Protein AF-A0A497GFW6-F1 (afdb_monomer_lite)

Secondary structure (DSSP, 8-state):
------GGGSEEE-------PPEEE--TTS--EEE-EEEEEEEEEEEEPTTT-PEEEEEEEEE-

Sequence (64 aa):
MAIRVDLSKLREVDFEVKREVWNKYKPSDGSILRFKVVVTKFLDTGEIDPNTGFPRYILLLFKT

pLDDT: mean 89.49, std 10.31, range [42.03, 96.56]

Structure (mmCIF, N/CA/C/O backbone):
data_AF-A0A497GFW6-F1
#
_entry.id   AF-A0A497GFW6-F1
#
loop_
_atom_site.group_PDB
_atom_site.id
_atom_site.type_symbol
_atom_site.label_atom_id
_atom_site.label_alt_id
_atom_site.label_comp_id
_atom_site.label_asym_id
_atom_site.label_entity_id
_atom_site.label_seq_id
_atom_site.pdbx_PDB_ins_code
_atom_site.Cartn_x
_atom_site.Cartn_y
_atom_site.Cartn_z
_atom_site.occupancy
_atom_site.B_iso_or_equiv
_atom_site.auth_seq_id
_atom_site.auth_comp_id
_atom_site.auth_asym_id
_atom_site.auth_atom_id
_atom_site.pdbx_PDB_model_num
ATOM 1 N N . MET A 1 1 ? 3.292 21.327 -11.876 1.00 42.03 1 MET A N 1
ATOM 2 C CA . MET A 1 1 ? 3.564 20.427 -13.016 1.00 42.03 1 MET A CA 1
ATOM 3 C C . MET A 1 1 ? 2.933 19.079 -12.693 1.00 42.03 1 MET A C 1
ATOM 5 O O . MET A 1 1 ? 3.371 18.456 -11.738 1.00 42.03 1 MET A O 1
ATOM 9 N N . ALA A 1 2 ? 1.868 18.666 -13.381 1.00 50.38 2 ALA A N 1
ATOM 10 C CA . ALA A 1 2 ? 1.296 17.331 -13.186 1.00 50.38 2 ALA A CA 1
ATOM 11 C C . ALA A 1 2 ? 1.923 16.391 -14.220 1.00 50.38 2 ALA A C 1
ATOM 13 O O . ALA A 1 2 ? 1.718 16.579 -15.418 1.00 50.38 2 ALA A O 1
ATOM 14 N N . ILE A 1 3 ? 2.716 15.421 -13.767 1.00 64.38 3 ILE A N 1
ATOM 15 C CA . ILE A 1 3 ? 3.247 14.378 -14.646 1.00 64.38 3 ILE A CA 1
ATOM 16 C C . ILE A 1 3 ? 2.109 13.391 -14.903 1.00 64.38 3 ILE A C 1
ATOM 18 O O . ILE A 1 3 ? 1.547 12.824 -13.968 1.00 64.38 3 ILE A O 1
ATOM 22 N N . ARG A 1 4 ? 1.741 13.217 -16.174 1.00 71.12 4 ARG A N 1
ATOM 23 C CA . ARG A 1 4 ? 0.783 12.194 -16.595 1.00 71.12 4 ARG A CA 1
ATOM 24 C C . ARG A 1 4 ? 1.556 10.912 -16.873 1.00 71.12 4 ARG A C 1
ATOM 26 O O . ARG A 1 4 ? 2.289 10.848 -17.853 1.00 71.12 4 ARG A O 1
ATOM 33 N N . VAL A 1 5 ? 1.393 9.920 -16.005 1.00 76.44 5 VAL A N 1
ATOM 34 C CA . VAL A 1 5 ? 1.944 8.576 -16.206 1.00 76.44 5 VAL A CA 1
ATOM 35 C C . VAL A 1 5 ? 0.829 7.679 -16.732 1.00 76.44 5 VAL A C 1
ATOM 37 O O . VAL A 1 5 ? -0.228 7.574 -16.112 1.00 76.44 5 VAL A O 1
ATOM 40 N N . ASP A 1 6 ? 1.059 7.046 -17.880 1.00 84.69 6 ASP A N 1
ATOM 41 C CA . ASP A 1 6 ? 0.171 6.017 -18.421 1.00 84.69 6 ASP A CA 1
ATOM 42 C C . ASP A 1 6 ? 0.473 4.679 -17.737 1.00 84.69 6 ASP A C 1
ATOM 44 O O . ASP A 1 6 ? 1.428 3.982 -18.080 1.00 84.69 6 ASP A O 1
ATOM 48 N N . LEU A 1 7 ? -0.336 4.341 -16.733 1.00 85.00 7 LEU A N 1
ATOM 49 C CA . LEU A 1 7 ? -0.133 3.157 -15.895 1.00 85.00 7 LEU A CA 1
ATOM 50 C C . LEU A 1 7 ? -0.337 1.840 -16.656 1.00 85.00 7 LEU A C 1
ATOM 52 O O . LEU A 1 7 ? 0.177 0.815 -16.222 1.00 85.00 7 LEU A O 1
ATOM 56 N N . SER A 1 8 ? -1.056 1.855 -17.784 1.00 85.88 8 SER A N 1
ATOM 57 C CA . SER A 1 8 ? -1.368 0.643 -18.557 1.00 85.88 8 SER A CA 1
ATOM 58 C C . SER A 1 8 ? -0.141 0.008 -19.219 1.00 85.88 8 SER A C 1
ATOM 60 O O . SER A 1 8 ? -0.175 -1.161 -19.594 1.00 85.88 8 SER A O 1
ATOM 62 N N . LYS A 1 9 ? 0.947 0.774 -19.352 1.00 88.19 9 LYS A N 1
ATOM 63 C CA . LYS A 1 9 ? 2.197 0.347 -19.992 1.00 88.19 9 LYS A CA 1
ATOM 64 C C . LYS A 1 9 ? 3.244 -0.159 -19.007 1.00 88.19 9 LYS A C 1
ATOM 66 O O . LYS A 1 9 ? 4.299 -0.616 -19.436 1.00 88.19 9 LYS A O 1
ATOM 71 N N . LEU A 1 10 ? 2.985 -0.038 -17.707 1.00 91.50 10 LEU A N 1
ATOM 72 C CA . LEU A 1 10 ? 3.928 -0.446 -16.676 1.00 91.50 10 LEU A CA 1
ATOM 73 C C . LEU A 1 10 ? 3.752 -1.922 -16.339 1.00 91.50 10 LEU A C 1
ATOM 75 O O . LEU A 1 10 ? 2.645 -2.462 -16.367 1.00 91.50 10 LEU A O 1
ATOM 79 N N . ARG A 1 11 ? 4.864 -2.570 -15.995 1.00 93.44 11 ARG A N 1
ATOM 80 C CA . ARG A 1 11 ? 4.870 -3.978 -15.610 1.00 93.44 11 ARG A CA 1
ATOM 81 C C . ARG A 1 11 ? 4.487 -4.105 -14.142 1.00 93.44 11 ARG A C 1
ATOM 83 O O . ARG A 1 11 ? 5.132 -3.515 -13.278 1.00 93.44 11 ARG A O 1
ATOM 90 N N . GLU A 1 12 ? 3.460 -4.897 -13.865 1.00 94.69 12 GLU A N 1
ATOM 91 C CA . GLU A 1 12 ? 3.100 -5.269 -12.499 1.00 94.69 12 GLU A CA 1
ATOM 92 C C . GLU A 1 12 ? 4.093 -6.305 -11.953 1.00 94.69 12 GLU A C 1
ATOM 94 O O . GLU A 1 12 ? 4.557 -7.182 -12.687 1.00 94.69 12 GLU A O 1
ATOM 99 N N . VAL A 1 13 ? 4.457 -6.168 -10.678 1.00 94.81 13 VAL A N 1
ATOM 100 C CA . VAL A 1 13 ? 5.414 -7.045 -9.997 1.00 94.81 13 VAL A CA 1
ATOM 101 C C . VAL A 1 13 ? 4.749 -7.697 -8.795 1.00 94.81 13 VAL A C 1
ATOM 103 O O . VAL A 1 13 ? 4.101 -7.022 -7.992 1.00 94.81 13 VAL A O 1
ATOM 106 N N . ASP A 1 14 ? 4.956 -9.005 -8.666 1.00 95.12 14 ASP A N 1
ATOM 107 C CA . ASP A 1 14 ? 4.477 -9.778 -7.528 1.00 95.12 14 ASP A CA 1
ATOM 108 C C . ASP A 1 14 ? 5.212 -9.390 -6.243 1.00 95.12 14 ASP A C 1
ATOM 110 O O . ASP A 1 14 ? 6.408 -9.082 -6.236 1.00 95.12 14 ASP A O 1
ATOM 114 N N . PHE A 1 15 ? 4.492 -9.429 -5.127 1.00 94.25 15 PHE A N 1
ATOM 115 C CA . PHE A 1 15 ? 5.041 -9.120 -3.817 1.00 94.25 15 PHE A CA 1
ATOM 116 C C . PHE A 1 15 ? 4.375 -9.962 -2.733 1.00 94.25 15 PHE A C 1
ATOM 118 O O . PHE A 1 15 ? 3.256 -10.449 -2.885 1.00 94.25 15 PHE A O 1
ATOM 125 N N . GLU A 1 16 ? 5.065 -10.086 -1.604 1.00 95.38 16 GLU A N 1
ATOM 126 C CA . GLU A 1 16 ? 4.530 -10.707 -0.400 1.00 95.38 16 GLU A CA 1
ATOM 127 C C . GLU A 1 16 ? 4.296 -9.644 0.676 1.00 95.38 16 GLU A C 1
ATOM 129 O O . GLU A 1 16 ? 5.163 -8.812 0.975 1.00 95.38 16 GLU A O 1
ATOM 134 N N . VAL A 1 17 ? 3.112 -9.674 1.287 1.00 93.69 17 VAL A N 1
ATOM 135 C CA . VAL A 1 17 ? 2.755 -8.753 2.365 1.00 93.69 17 VAL A CA 1
ATOM 136 C C . VAL A 1 17 ? 3.478 -9.158 3.647 1.00 93.69 17 VAL A C 1
ATOM 138 O O . VAL A 1 17 ? 3.052 -10.061 4.359 1.00 93.69 17 VAL A O 1
ATOM 141 N N . LYS A 1 18 ? 4.546 -8.432 3.997 1.00 93.69 18 LYS A N 1
ATOM 142 C CA . LYS A 1 18 ? 5.246 -8.642 5.277 1.00 93.69 18 LYS A CA 1
ATOM 143 C C . LYS A 1 18 ? 4.485 -8.075 6.475 1.00 93.69 18 LYS A C 1
ATOM 145 O O . LYS A 1 18 ? 4.467 -8.683 7.542 1.00 93.69 18 LYS A O 1
ATOM 150 N N . ARG A 1 19 ? 3.909 -6.873 6.340 1.00 92.56 19 ARG A N 1
ATOM 151 C CA . ARG A 1 19 ? 3.200 -6.191 7.433 1.00 92.56 19 ARG A CA 1
ATOM 152 C C . ARG A 1 19 ? 2.294 -5.079 6.921 1.00 92.56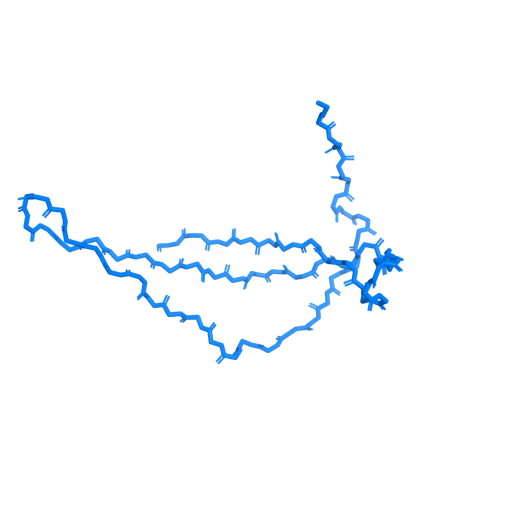 19 ARG A C 1
ATOM 154 O O . ARG A 1 19 ? 2.765 -4.117 6.331 1.00 92.56 19 ARG A O 1
ATOM 161 N N . GLU A 1 20 ? 1.024 -5.146 7.294 1.00 91.38 20 GLU A N 1
ATOM 162 C CA . GLU A 1 20 ? 0.063 -4.056 7.130 1.00 91.38 20 GLU A CA 1
ATOM 163 C C . GLU A 1 20 ? -0.848 -4.023 8.361 1.00 91.38 20 GLU A C 1
ATOM 165 O O . GLU A 1 20 ? -1.626 -4.948 8.601 1.00 91.38 20 GLU A O 1
ATOM 170 N N . VAL A 1 21 ? -0.740 -2.977 9.177 1.00 93.06 21 VAL A N 1
ATOM 171 C CA . VAL A 1 21 ? -1.452 -2.889 10.460 1.00 93.06 21 VAL A CA 1
ATOM 172 C C . VAL A 1 21 ? -2.683 -1.993 10.366 1.00 93.06 21 VAL A C 1
ATOM 174 O O . VAL A 1 21 ? -2.731 -1.051 9.578 1.00 93.06 21 VAL A O 1
ATOM 177 N N . TRP A 1 22 ? -3.675 -2.272 11.211 1.00 94.62 22 TRP A N 1
ATOM 178 C CA . TRP A 1 22 ? -4.808 -1.375 11.415 1.00 94.62 22 TRP A CA 1
ATOM 179 C C . TRP A 1 22 ? -4.369 -0.138 12.190 1.00 94.62 22 TRP A C 1
ATOM 181 O O . TRP A 1 22 ? -3.887 -0.250 13.319 1.00 94.62 22 TRP A O 1
ATOM 191 N N . ASN A 1 23 ? -4.613 1.036 11.619 1.00 92.88 23 ASN A N 1
ATOM 192 C CA . ASN A 1 23 ? -4.503 2.290 12.342 1.00 92.88 23 ASN A CA 1
ATOM 193 C C . ASN A 1 23 ? -5.795 2.508 13.128 1.00 92.88 23 ASN A C 1
ATOM 195 O O . ASN A 1 23 ? -6.890 2.266 12.617 1.00 92.88 23 ASN A O 1
ATOM 199 N N . LYS A 1 24 ? -5.670 2.937 14.384 1.00 95.69 24 LYS A N 1
ATOM 200 C CA . LYS A 1 24 ? -6.802 3.202 15.275 1.00 95.69 24 LYS A CA 1
ATOM 201 C C . LYS A 1 24 ? -6.675 4.617 15.811 1.00 95.69 24 LYS A C 1
ATOM 203 O O . LYS A 1 24 ? -5.631 4.970 16.350 1.00 95.69 24 LYS A O 1
ATOM 208 N N . TYR A 1 25 ? -7.746 5.387 15.703 1.00 94.69 25 TYR A N 1
ATOM 209 C CA . TYR A 1 25 ? -7.829 6.751 16.206 1.00 94.69 25 TYR A CA 1
ATOM 210 C C . TYR A 1 25 ? -9.075 6.889 17.067 1.00 94.69 25 TYR A C 1
ATOM 212 O O . TYR A 1 25 ? -10.093 6.249 16.801 1.00 94.69 25 TYR A O 1
ATOM 220 N N . LYS A 1 26 ? -8.984 7.722 18.100 1.00 96.56 26 LYS A N 1
ATOM 221 C CA . LYS A 1 26 ? -10.100 8.049 18.984 1.00 96.56 26 LYS A CA 1
ATOM 222 C C . LYS A 1 26 ? -10.365 9.554 18.892 1.00 96.56 26 LYS A C 1
ATOM 224 O O . LYS A 1 26 ? -9.603 10.314 19.492 1.00 96.56 26 LYS A O 1
ATOM 229 N N . PRO A 1 27 ? -11.360 9.994 18.103 1.00 94.56 27 PRO A N 1
ATOM 230 C CA . PRO A 1 27 ? -11.752 11.396 18.042 1.00 94.56 27 PRO A CA 1
ATOM 231 C C . PRO A 1 27 ? -12.365 11.875 19.367 1.00 94.56 27 PRO A C 1
ATOM 233 O O . PRO A 1 27 ? -12.601 11.093 20.293 1.00 94.56 27 PRO A O 1
ATOM 236 N N . SER A 1 28 ? -12.613 13.181 19.469 1.00 96.44 28 SER A N 1
ATOM 237 C CA . SER A 1 28 ? -13.127 13.826 20.687 1.00 96.44 28 SER A CA 1
ATOM 238 C C . SER A 1 28 ? -14.529 13.365 21.094 1.00 96.44 28 SER A C 1
ATOM 240 O O . SER A 1 28 ? -14.863 13.427 22.273 1.00 96.44 28 SER A O 1
ATOM 242 N N . ASP A 1 29 ? -15.325 12.859 20.151 1.00 95.94 29 ASP A N 1
ATOM 243 C CA . ASP A 1 29 ? -16.652 12.276 20.388 1.00 95.94 29 ASP A CA 1
ATOM 244 C C . ASP A 1 29 ? -16.603 10.879 21.038 1.00 95.94 29 ASP A C 1
ATOM 246 O O . ASP A 1 29 ? -17.636 10.284 21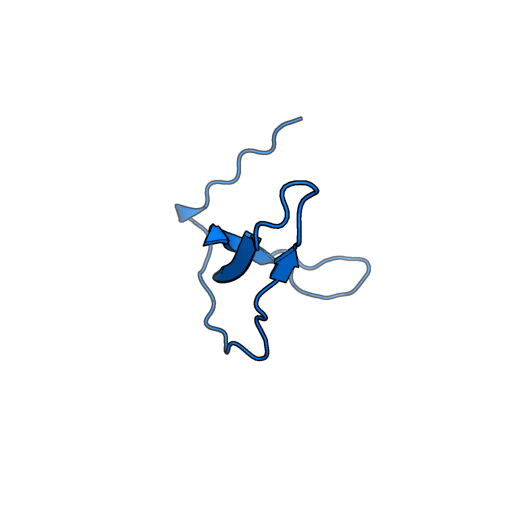.340 1.00 95.94 29 ASP A O 1
ATOM 250 N N . GLY A 1 30 ? -15.400 10.343 21.265 1.00 94.44 30 GLY A N 1
ATOM 251 C CA . GLY A 1 30 ? -15.189 9.043 21.888 1.00 94.44 30 GLY A CA 1
ATOM 252 C C . GLY A 1 30 ? -15.366 7.849 20.949 1.00 94.44 30 GLY A C 1
ATOM 253 O O . GLY A 1 30 ? -15.157 6.718 21.400 1.00 94.44 30 GLY A O 1
ATOM 254 N N . SER A 1 31 ? -15.686 8.068 19.669 1.00 96.25 31 SER A N 1
ATOM 255 C CA . SER A 1 31 ? -15.753 7.012 18.655 1.00 96.25 31 SER A CA 1
ATOM 256 C C . SER A 1 31 ? -14.376 6.373 18.407 1.00 96.25 31 SER A C 1
ATOM 258 O O . SER A 1 31 ? -13.336 6.889 18.820 1.00 96.25 31 SER A O 1
ATOM 260 N N . ILE A 1 32 ? -14.339 5.205 17.754 1.00 95.81 32 ILE A N 1
ATOM 261 C CA . ILE A 1 32 ? -13.082 4.567 17.339 1.00 95.81 32 ILE A CA 1
ATOM 262 C C . ILE A 1 32 ? -13.077 4.463 15.821 1.00 95.81 32 ILE A C 1
ATOM 264 O O . ILE A 1 32 ? -13.734 3.592 15.252 1.00 95.81 32 ILE A O 1
ATOM 268 N N . LEU A 1 33 ? -12.276 5.307 15.178 1.00 94.69 33 LEU A N 1
ATOM 269 C CA . LEU A 1 33 ? -11.995 5.195 13.757 1.00 94.69 33 LEU A CA 1
ATOM 270 C C . LEU A 1 33 ? -10.899 4.153 13.549 1.00 94.69 33 LEU A C 1
ATOM 272 O O . LEU A 1 33 ? -9.844 4.202 14.187 1.00 94.69 33 LEU A O 1
ATOM 276 N N . ARG A 1 34 ? -11.138 3.212 12.640 1.00 93.81 34 ARG A N 1
ATOM 277 C CA . ARG A 1 34 ? -10.137 2.234 12.218 1.00 93.81 34 ARG A CA 1
ATOM 278 C C . ARG A 1 34 ? -9.984 2.333 10.718 1.00 93.81 34 ARG A C 1
ATOM 280 O O . ARG A 1 34 ? -10.991 2.327 10.027 1.00 93.81 34 ARG A O 1
ATOM 287 N N . PHE A 1 35 ? -8.748 2.403 10.244 1.00 93.69 35 PHE A N 1
ATOM 288 C CA . PHE A 1 35 ? -8.478 2.266 8.821 1.00 93.69 35 PHE A CA 1
ATOM 289 C C . PHE A 1 35 ? -7.167 1.536 8.578 1.00 93.69 35 PHE A C 1
ATOM 291 O O . PHE A 1 35 ? -6.226 1.605 9.377 1.00 93.69 35 PHE A O 1
ATOM 298 N N . LYS A 1 36 ? -7.090 0.846 7.449 1.00 93.38 36 LYS A N 1
ATOM 299 C CA . LYS A 1 36 ? -5.896 0.134 7.004 1.00 93.38 36 LYS A CA 1
ATOM 300 C C . LYS A 1 36 ? -5.526 0.623 5.611 1.00 93.38 36 LYS A C 1
ATOM 302 O O . LYS A 1 36 ? -6.383 0.797 4.750 1.00 93.38 36 LYS A O 1
ATOM 307 N N . VAL A 1 37 ? -4.233 0.860 5.409 1.00 91.88 37 VAL A N 1
ATOM 308 C CA . VAL A 1 37 ? -3.676 1.057 4.070 1.00 91.88 37 VAL A CA 1
ATOM 309 C C . VAL A 1 37 ? -3.223 -0.307 3.581 1.00 91.88 37 VAL A C 1
ATOM 311 O O . VAL A 1 37 ? -2.446 -0.972 4.266 1.00 91.88 37 VAL A O 1
ATOM 314 N N . VAL A 1 38 ? -3.739 -0.716 2.429 1.00 93.56 38 VAL A N 1
ATOM 315 C CA . VAL A 1 38 ? -3.392 -1.981 1.782 1.00 93.56 38 VAL A CA 1
ATOM 316 C C . VAL A 1 38 ? -2.705 -1.662 0.466 1.00 93.56 38 VAL A C 1
ATOM 318 O O . VAL A 1 38 ? -3.231 -0.882 -0.336 1.00 93.56 38 VAL A O 1
ATOM 321 N N . VAL A 1 39 ? -1.524 -2.238 0.248 1.00 94.06 39 VAL A N 1
ATOM 322 C CA . VAL A 1 39 ? -0.865 -2.153 -1.057 1.00 94.06 39 VAL A CA 1
ATOM 323 C C . VAL A 1 39 ? -1.507 -3.189 -1.965 1.00 94.06 39 VAL A C 1
ATOM 325 O O . VAL A 1 39 ? -1.640 -4.348 -1.592 1.00 94.06 39 VAL A O 1
ATOM 328 N N . THR A 1 40 ? -1.937 -2.767 -3.149 1.00 93.81 40 THR A N 1
ATOM 329 C CA . THR A 1 40 ? -2.623 -3.657 -4.098 1.00 93.81 40 THR A CA 1
ATOM 330 C C . THR A 1 40 ? -1.730 -4.053 -5.258 1.00 93.81 40 THR A C 1
ATOM 332 O O . THR A 1 40 ? -1.811 -5.189 -5.708 1.00 93.81 40 THR A O 1
ATOM 335 N N . LYS A 1 41 ? -0.879 -3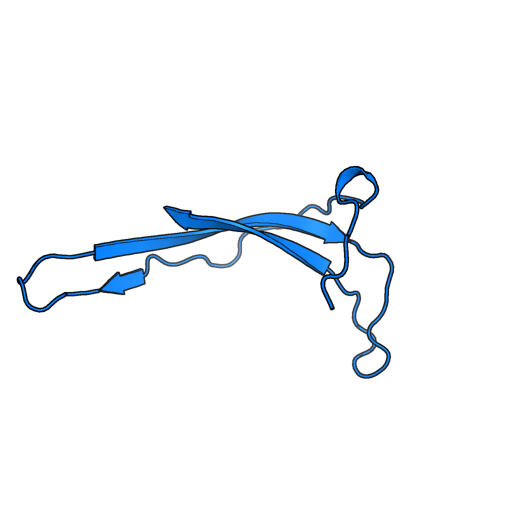.131 -5.731 1.00 93.88 41 LYS A N 1
ATOM 336 C CA . LYS A 1 41 ? 0.001 -3.342 -6.883 1.00 93.88 41 LYS A CA 1
ATOM 337 C C . LYS A 1 41 ? 1.305 -2.572 -6.737 1.00 93.88 41 LYS A C 1
ATOM 339 O O . LYS A 1 41 ? 1.303 -1.432 -6.259 1.00 93.88 41 LYS A O 1
ATOM 344 N N . PHE A 1 42 ? 2.378 -3.175 -7.236 1.00 94.62 42 PHE A N 1
ATOM 345 C CA . PHE A 1 42 ? 3.645 -2.515 -7.525 1.00 94.62 42 PHE A CA 1
ATOM 346 C C . PHE A 1 42 ? 3.820 -2.460 -9.037 1.00 94.62 42 PHE A C 1
ATOM 348 O O . PHE A 1 42 ? 3.764 -3.490 -9.705 1.00 94.62 42 PHE A O 1
ATOM 355 N N . LEU A 1 43 ? 4.022 -1.260 -9.571 1.00 95.00 43 LEU A N 1
ATOM 356 C CA . LEU A 1 43 ? 4.282 -1.036 -10.987 1.00 95.00 43 LEU A CA 1
ATOM 357 C C . LEU A 1 43 ? 5.740 -0.618 -11.157 1.00 95.00 43 LEU A C 1
ATOM 359 O O . LEU A 1 43 ? 6.158 0.412 -10.625 1.00 95.00 43 LEU A O 1
ATOM 363 N N . ASP A 1 44 ? 6.506 -1.429 -11.874 1.00 93.12 44 ASP A N 1
ATOM 364 C CA . ASP A 1 44 ? 7.899 -1.155 -12.213 1.00 93.12 44 ASP A CA 1
ATOM 365 C C . ASP A 1 44 ? 7.971 -0.042 -13.259 1.00 93.12 44 ASP A C 1
ATOM 367 O O . ASP A 1 44 ? 7.361 -0.145 -14.328 1.00 93.12 44 ASP A O 1
ATOM 371 N N . THR A 1 45 ? 8.699 1.032 -12.945 1.00 91.12 45 THR A N 1
ATOM 372 C CA . THR A 1 45 ? 8.884 2.151 -13.875 1.00 91.12 45 THR A CA 1
ATOM 373 C C . THR A 1 45 ? 10.027 1.915 -14.860 1.00 91.12 45 THR A C 1
ATOM 375 O O . THR A 1 45 ? 10.163 2.677 -15.813 1.00 91.12 45 THR A O 1
ATOM 378 N N . GLY A 1 46 ? 10.860 0.891 -14.640 1.00 90.12 46 GLY A N 1
ATOM 379 C CA . GLY A 1 46 ? 12.095 0.654 -15.389 1.00 90.12 46 GLY A CA 1
ATOM 380 C C . GLY A 1 46 ? 13.208 1.660 -15.080 1.00 90.12 46 GLY A C 1
ATOM 381 O O . GLY A 1 46 ? 14.280 1.595 -15.680 1.00 90.12 46 GLY A O 1
ATOM 382 N N . GLU A 1 47 ? 12.984 2.594 -14.151 1.00 90.44 47 GLU A N 1
ATOM 383 C CA . GLU A 1 47 ? 13.957 3.617 -13.791 1.00 90.44 47 GLU A CA 1
ATOM 384 C C . GLU A 1 47 ? 14.709 3.240 -12.515 1.00 90.44 47 GLU A C 1
ATOM 386 O O . GLU A 1 47 ? 14.108 2.929 -11.488 1.00 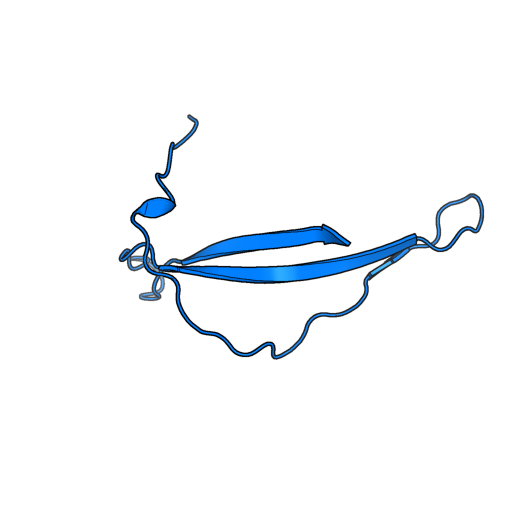90.44 47 GLU A O 1
ATOM 391 N N . ILE A 1 48 ? 16.031 3.372 -12.544 1.00 92.38 48 ILE A N 1
ATOM 392 C CA . ILE A 1 48 ? 16.882 3.222 -11.362 1.00 92.38 48 ILE A CA 1
ATOM 393 C C . ILE A 1 48 ? 17.129 4.611 -10.769 1.00 92.38 48 ILE A C 1
ATOM 395 O O . ILE A 1 48 ? 17.377 5.572 -11.500 1.00 92.38 48 ILE A O 1
ATOM 399 N N . ASP A 1 49 ? 17.011 4.743 -9.450 1.00 89.69 49 ASP A N 1
ATOM 400 C CA . ASP A 1 49 ? 17.386 5.965 -8.742 1.00 89.69 49 ASP A CA 1
ATOM 401 C C . ASP A 1 49 ? 18.918 6.133 -8.777 1.00 89.69 49 ASP A C 1
ATOM 403 O O . ASP A 1 49 ? 19.632 5.272 -8.256 1.00 89.69 49 ASP A O 1
ATOM 407 N N . PRO A 1 50 ? 19.448 7.226 -9.359 1.00 90.50 50 PRO A N 1
ATOM 408 C CA . PRO A 1 50 ? 20.888 7.427 -9.497 1.00 90.50 50 PRO A CA 1
ATOM 409 C C . PRO A 1 50 ? 21.623 7.583 -8.158 1.00 90.50 50 PRO A C 1
ATOM 411 O O . PRO A 1 50 ? 22.825 7.343 -8.109 1.00 90.50 50 PRO A O 1
ATOM 414 N N . ASN A 1 51 ? 20.936 7.978 -7.079 1.00 93.69 51 ASN A N 1
ATOM 415 C CA . ASN A 1 51 ? 21.584 8.209 -5.78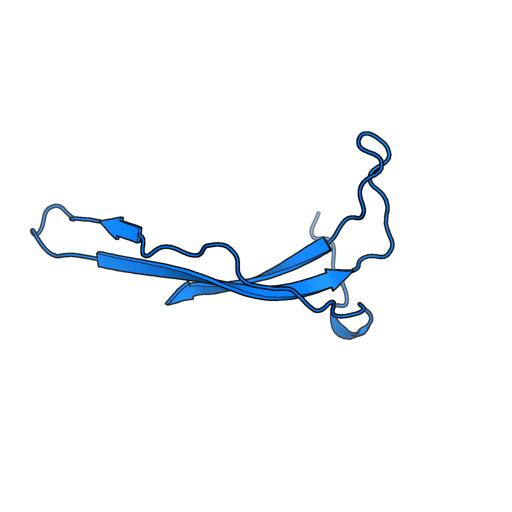4 1.00 93.69 51 ASN A CA 1
ATOM 416 C C . ASN A 1 51 ? 21.693 6.936 -4.943 1.00 93.69 51 ASN A C 1
ATOM 418 O O . ASN A 1 51 ? 22.631 6.782 -4.165 1.00 93.69 51 ASN A O 1
ATOM 422 N N . THR A 1 52 ? 20.714 6.041 -5.070 1.00 92.81 52 THR A N 1
ATOM 423 C CA . THR A 1 52 ? 20.623 4.832 -4.241 1.00 92.81 52 THR A CA 1
ATOM 424 C C . THR A 1 52 ? 20.927 3.552 -5.012 1.00 92.81 52 THR A C 1
ATOM 426 O O . THR A 1 52 ? 21.237 2.534 -4.400 1.00 92.81 52 THR A O 1
ATOM 429 N N . GLY A 1 53 ? 20.850 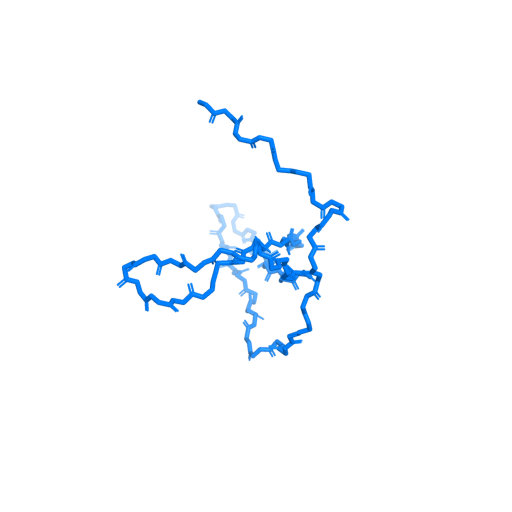3.584 -6.345 1.00 92.94 53 GLY A N 1
ATOM 430 C CA . GLY A 1 53 ? 20.984 2.408 -7.203 1.00 92.94 53 GLY A CA 1
ATOM 431 C C . GLY A 1 53 ? 19.773 1.472 -7.165 1.00 92.94 53 GLY A C 1
ATOM 432 O O . GLY A 1 53 ? 19.820 0.398 -7.764 1.00 92.94 53 GLY A O 1
ATOM 433 N N . PHE A 1 54 ? 18.687 1.847 -6.478 1.00 92.19 54 PHE A N 1
ATOM 434 C CA . PHE A 1 54 ? 17.495 1.012 -6.366 1.00 92.19 54 PHE A CA 1
ATOM 435 C C . PHE A 1 54 ? 16.478 1.291 -7.482 1.00 92.19 54 PHE A C 1
ATOM 437 O O . PHE A 1 54 ? 16.334 2.434 -7.924 1.00 92.19 54 PHE A O 1
ATOM 444 N N . PRO A 1 55 ? 15.738 0.264 -7.934 1.00 92.50 55 PRO A N 1
ATOM 445 C CA . PRO A 1 55 ? 14.633 0.447 -8.867 1.00 92.50 55 PRO A CA 1
ATOM 446 C C . PRO A 1 55 ? 13.508 1.279 -8.241 1.00 92.50 55 PRO A C 1
ATOM 448 O O . PRO A 1 55 ? 13.188 1.143 -7.056 1.00 92.50 55 PRO A O 1
ATOM 451 N N . ARG A 1 56 ? 12.889 2.133 -9.056 1.00 91.81 56 ARG A N 1
ATOM 452 C CA . ARG A 1 56 ? 11.730 2.940 -8.676 1.00 91.81 56 ARG A CA 1
ATOM 453 C C . ARG A 1 56 ? 10.438 2.216 -9.042 1.00 91.81 56 ARG A C 1
ATOM 455 O O . ARG A 1 56 ? 10.280 1.695 -10.140 1.00 91.81 56 ARG A O 1
ATOM 462 N N . TYR A 1 57 ? 9.494 2.230 -8.105 1.00 92.25 57 TYR A N 1
ATOM 463 C CA . TYR A 1 57 ? 8.175 1.627 -8.272 1.00 92.25 57 TYR A CA 1
ATOM 464 C C . TYR A 1 57 ? 7.079 2.645 -7.983 1.00 92.25 57 TYR A C 1
ATOM 466 O O . TYR A 1 57 ? 7.208 3.487 -7.092 1.00 92.25 57 TYR A O 1
ATOM 474 N N . ILE A 1 58 ? 5.967 2.520 -8.702 1.00 91.88 58 ILE A N 1
ATOM 475 C CA . ILE A 1 58 ? 4.714 3.202 -8.387 1.00 91.88 58 ILE A CA 1
ATOM 476 C C . ILE A 1 58 ? 3.824 2.240 -7.600 1.00 91.88 58 ILE A C 1
ATOM 478 O O . ILE A 1 58 ? 3.620 1.092 -7.991 1.00 91.88 58 ILE A O 1
ATOM 482 N N . LEU A 1 59 ? 3.283 2.728 -6.485 1.00 92.75 59 LEU A N 1
ATOM 483 C CA . LEU A 1 59 ? 2.427 1.973 -5.575 1.00 92.75 59 LEU A CA 1
ATOM 484 C C . LEU A 1 59 ? 0.962 2.330 -5.808 1.00 92.75 59 LEU A C 1
ATOM 486 O O . LEU A 1 59 ? 0.602 3.509 -5.780 1.00 92.75 59 LEU A O 1
ATOM 490 N N . LEU A 1 60 ? 0.106 1.319 -5.945 1.00 90.12 60 LEU A N 1
ATOM 491 C CA . LEU A 1 60 ? -1.342 1.507 -5.900 1.00 90.12 60 LEU A CA 1
ATOM 492 C C . LEU A 1 60 ? -1.879 1.077 -4.537 1.00 90.12 60 LEU A C 1
ATOM 494 O O . LEU A 1 60 ? -1.717 -0.070 -4.112 1.00 90.12 60 LEU A O 1
ATOM 498 N N . LEU A 1 61 ? -2.519 2.022 -3.851 1.00 88.81 61 LEU A N 1
ATOM 499 C CA . LEU A 1 61 ? -2.990 1.863 -2.480 1.00 88.81 61 LEU A CA 1
ATOM 500 C C . LEU A 1 61 ? -4.515 1.851 -2.429 1.00 88.81 61 LEU A C 1
ATOM 502 O O . LEU A 1 61 ? -5.171 2.686 -3.051 1.00 88.81 61 LEU A O 1
ATOM 506 N N . PHE A 1 62 ? -5.060 0.960 -1.610 1.00 86.31 62 PHE A N 1
ATOM 507 C CA . PHE A 1 62 ? -6.468 0.941 -1.238 1.00 86.31 62 PHE A CA 1
ATOM 508 C C . PHE A 1 62 ? -6.616 1.335 0.237 1.00 86.31 62 PHE A C 1
ATOM 510 O O . PHE A 1 62 ? -5.787 0.970 1.076 1.00 86.31 62 PHE A O 1
ATOM 517 N N . LYS A 1 63 ? -7.651 2.122 0.553 1.00 77.75 63 LYS A N 1
ATOM 518 C CA . LYS A 1 63 ? -7.966 2.571 1.916 1.00 77.75 63 LYS A CA 1
ATOM 519 C C . LYS A 1 63 ? -9.335 2.025 2.314 1.00 77.75 63 LYS A C 1
ATOM 521 O O . LYS A 1 63 ? -10.312 2.308 1.625 1.00 77.75 63 LYS A O 1
ATOM 526 N N . THR A 1 64 ? -9.375 1.282 3.419 1.00 62.19 64 THR A N 1
ATOM 527 C CA . THR A 1 64 ? -10.590 0.743 4.063 1.00 62.19 64 THR A CA 1
ATOM 528 C C . THR A 1 64 ? -10.699 1.224 5.487 1.00 62.19 64 THR A C 1
ATOM 530 O O . THR A 1 64 ? -9.630 1.215 6.150 1.00 62.19 64 THR A O 1
#

Foldseek 3Di:
DDDDDDQVPFDWDDDDDPDKDWDWDQDPVRDIDIKTKDWDTWTFPVDADPVPRHTDTDTDIDMD

Radius of gyration: 16.53 Å; chains: 1; bounding box: 38×31×42 Å